Protein AF-A0A961B370-F1 (afdb_monomer)

Nearest PDB structures (foldseek):
  1rk2-assembly2_C  TM=9.601E-01  e=3.628E-21  Escherichia coli
  4xck-assembly1_A  TM=9.523E-01  e=2.421E-19  Vibrio cholerae O395
  3ry7-assembly1_A-2  TM=9.518E-01  e=3.282E-19  Staphylococcus aureus subsp. aureus COL
  5c3z-assembly1_B  TM=9.581E-01  e=4.233E-18  Homo sapiens
  5bye-assembly1_B  TM=9.220E-01  e=9.340E-18  Homo sapiens

Foldseek 3Di:
DPPDAAEEEEEFAKAWEKEFEFQDDDDPPDDGDGPDIDIDIDGDRLVVQLVQVVVVHQYEYAAEAELDPVSVVNLVVSVVSNYHDPNYYYHYPWHGKYWYWYAHPVRDIDIDTDLTRLAVLALVSLVVCLVSLLPHLEYEYEDSHDVRNVVSSVVSCVVNVRHYHYDDPPPDDD

Mean predicted aligned error: 3.57 Å

Sequence (174 aa):
MPDSPPKVAVAGSLNVDYLAFMNRLPVPGETVAADDFEIRFGGKGANQAIAAARQEVDVCLIGAAGDDEIGTSYLNYLANEGVDIGGIARIEEIPTGSAFISIDDSGENTIVVAGGANGYVEGEHIRSEAPRIQEADVLLVQFEIPLSAVTEALRVANRKRIVTVVNPSPFRAT

Structure (mmCIF, N/CA/C/O backbone):
data_AF-A0A961B370-F1
#
_entry.id   AF-A0A961B370-F1
#
loop_
_atom_site.group_PDB
_atom_site.id
_atom_site.type_symbol
_atom_site.label_atom_id
_atom_site.label_alt_id
_atom_site.label_comp_id
_atom_site.label_asym_id
_atom_site.label_entity_id
_atom_site.label_seq_id
_atom_site.pdbx_PDB_ins_code
_atom_site.Cartn_x
_atom_site.Cartn_y
_atom_site.Cartn_z
_atom_site.occupancy
_atom_site.B_iso_or_equiv
_atom_site.auth_seq_id
_atom_site.auth_comp_id
_atom_site.auth_asym_id
_atom_site.auth_atom_id
_atom_site.pdbx_PDB_model_num
ATOM 1 N N . MET A 1 1 ? -32.906 4.170 8.271 1.00 51.44 1 MET A N 1
ATOM 2 C CA . MET A 1 1 ? -31.493 3.927 7.910 1.00 51.44 1 MET A CA 1
ATOM 3 C C . MET A 1 1 ? -30.689 4.037 9.195 1.00 51.44 1 MET A C 1
ATOM 5 O O . MET A 1 1 ? -31.198 4.716 10.080 1.00 51.44 1 MET A O 1
ATOM 9 N N . PRO A 1 2 ? -29.560 3.332 9.374 1.00 55.00 2 PRO A N 1
ATOM 10 C CA . PRO A 1 2 ? -28.740 3.545 10.566 1.00 55.00 2 PRO A CA 1
ATOM 11 C C . PRO A 1 2 ? -28.361 5.031 10.674 1.00 55.00 2 PRO A C 1
ATOM 13 O O . PRO A 1 2 ? -28.177 5.691 9.654 1.00 55.00 2 PRO A O 1
ATOM 16 N N . ASP A 1 3 ? -28.301 5.550 11.902 1.00 71.25 3 ASP A N 1
ATOM 17 C CA . ASP A 1 3 ? -28.071 6.977 12.192 1.00 71.25 3 ASP A CA 1
ATOM 18 C C . ASP A 1 3 ? -26.621 7.430 11.893 1.00 71.25 3 ASP A C 1
ATOM 20 O O . ASP A 1 3 ? -26.307 8.617 11.971 1.00 71.25 3 ASP A O 1
ATOM 24 N N . SER A 1 4 ? -25.742 6.494 11.517 1.00 78.94 4 SER A N 1
ATOM 25 C CA . SER A 1 4 ? -24.353 6.711 11.100 1.00 78.94 4 SER A CA 1
ATOM 26 C C . SER A 1 4 ? -23.982 5.756 9.954 1.00 78.94 4 SER A C 1
ATOM 28 O O . SER A 1 4 ? -24.511 4.637 9.916 1.00 78.94 4 SER A O 1
ATOM 30 N N . PRO A 1 5 ? -23.087 6.156 9.027 1.00 85.50 5 PRO A N 1
ATOM 31 C CA . PRO A 1 5 ? -22.599 5.256 7.984 1.00 85.50 5 PRO A CA 1
ATOM 32 C C . PRO A 1 5 ? -21.899 4.033 8.606 1.00 85.50 5 PRO A C 1
ATOM 34 O O . PRO A 1 5 ? -21.339 4.154 9.702 1.00 85.50 5 PRO A O 1
ATOM 37 N N . PRO A 1 6 ? -21.922 2.861 7.940 1.00 93.31 6 PRO A N 1
ATOM 38 C CA . PRO A 1 6 ? -21.115 1.718 8.355 1.00 93.31 6 PRO A CA 1
ATOM 39 C C . PRO A 1 6 ? -19.630 2.088 8.415 1.00 93.31 6 PRO A C 1
ATOM 41 O O . PRO A 1 6 ? -19.174 2.932 7.639 1.00 93.31 6 PRO A O 1
ATOM 44 N N . LYS A 1 7 ? -18.882 1.425 9.297 1.00 97.19 7 LYS A N 1
ATOM 45 C CA . LYS A 1 7 ? -17.441 1.629 9.468 1.00 97.19 7 LYS A CA 1
ATOM 46 C C . LYS A 1 7 ? -16.635 0.421 9.009 1.00 97.19 7 LYS A C 1
ATOM 48 O O . LYS A 1 7 ? -16.864 -0.701 9.468 1.00 97.19 7 LYS A O 1
ATOM 53 N N . VAL A 1 8 ? -15.646 0.651 8.151 1.00 98.44 8 VAL A N 1
ATOM 54 C CA . VAL A 1 8 ? -14.721 -0.381 7.666 1.00 98.44 8 VAL A CA 1
ATOM 55 C C . VAL A 1 8 ? -13.294 -0.023 8.061 1.00 98.44 8 VAL A C 1
ATOM 57 O O . VAL A 1 8 ? -12.761 1.005 7.655 1.00 98.44 8 VAL A O 1
ATOM 60 N N . ALA A 1 9 ? -12.648 -0.912 8.809 1.00 98.62 9 ALA A N 1
ATOM 61 C CA . ALA A 1 9 ? -11.208 -0.861 9.014 1.00 98.62 9 ALA A CA 1
ATOM 62 C C . ALA A 1 9 ? -10.520 -1.750 7.978 1.00 98.62 9 ALA A C 1
ATOM 64 O O . ALA A 1 9 ? -10.871 -2.922 7.824 1.00 98.62 9 ALA A O 1
ATOM 65 N N . VAL A 1 10 ? -9.511 -1.222 7.295 1.00 98.75 10 VAL A N 1
ATOM 66 C CA . VAL A 1 10 ? -8.648 -1.998 6.402 1.00 98.75 10 VAL A CA 1
ATOM 67 C C . VAL A 1 10 ? -7.253 -2.051 7.006 1.00 98.75 10 VAL A C 1
ATOM 69 O O . VAL A 1 10 ? -6.657 -1.011 7.246 1.00 98.75 10 VAL A O 1
ATOM 72 N N . ALA A 1 11 ? -6.710 -3.246 7.237 1.00 98.62 11 ALA A N 1
ATOM 73 C CA . ALA A 1 11 ? -5.294 -3.427 7.564 1.00 98.62 11 ALA A CA 1
ATOM 74 C C . ALA A 1 11 ? -4.586 -4.029 6.348 1.00 98.62 11 ALA A C 1
ATOM 76 O O . ALA A 1 11 ? -4.836 -5.185 5.989 1.00 98.62 11 ALA A O 1
ATOM 77 N N . GLY A 1 12 ? -3.750 -3.234 5.677 1.00 98.19 12 GLY A N 1
ATOM 78 C CA . GLY A 1 12 ? -3.285 -3.593 4.345 1.00 98.19 12 GLY A CA 1
ATOM 79 C C . GLY A 1 12 ? -2.165 -2.742 3.766 1.00 98.19 12 GLY A C 1
ATOM 80 O O . GLY A 1 12 ? -1.612 -1.856 4.411 1.00 98.19 12 GLY A O 1
ATOM 81 N N . SER A 1 13 ? -1.823 -3.078 2.527 1.00 98.12 13 SER A N 1
ATOM 82 C CA . SER A 1 13 ? -0.700 -2.517 1.779 1.00 98.12 13 SER A CA 1
ATOM 83 C C . SER A 1 13 ? -1.037 -1.245 1.007 1.00 98.12 13 SER A C 1
ATOM 85 O O . SER A 1 13 ? -2.173 -1.033 0.568 1.00 98.12 13 SER A O 1
ATOM 87 N N . LEU A 1 14 ? 0.009 -0.456 0.778 1.00 98.44 14 LEU A N 1
ATOM 88 C CA . LEU A 1 14 ? 0.058 0.686 -0.121 1.00 98.44 14 LEU A CA 1
ATOM 89 C C . LEU A 1 14 ? 1.229 0.486 -1.088 1.00 98.44 14 LEU A C 1
ATOM 91 O O . LEU A 1 14 ? 2.378 0.429 -0.651 1.00 98.44 14 LEU A O 1
ATOM 95 N N . ASN A 1 15 ? 0.957 0.377 -2.388 1.00 98.19 15 ASN A N 1
ATOM 96 C CA . ASN A 1 15 ? 1.995 0.303 -3.417 1.00 98.19 15 ASN A CA 1
ATOM 97 C C . ASN A 1 15 ? 1.850 1.428 -4.437 1.00 98.19 15 ASN A C 1
ATOM 99 O O . ASN A 1 15 ? 0.746 1.791 -4.825 1.00 98.19 15 ASN A O 1
ATOM 103 N N . VAL A 1 16 ? 2.970 1.960 -4.900 1.00 98.44 16 VAL A N 1
ATOM 104 C CA . VAL A 1 16 ? 3.038 2.738 -6.131 1.00 98.44 16 VAL A CA 1
ATOM 105 C C . VAL A 1 16 ? 3.261 1.761 -7.277 1.00 98.44 16 VAL A C 1
ATOM 107 O O . VAL A 1 16 ? 4.255 1.038 -7.303 1.00 98.44 16 VAL A O 1
ATOM 110 N N . ASP A 1 17 ? 2.345 1.739 -8.228 1.00 97.94 17 ASP A N 1
ATOM 111 C CA . ASP A 1 17 ? 2.431 0.884 -9.400 1.00 97.94 17 ASP A CA 1
ATOM 112 C C . ASP A 1 17 ? 3.123 1.664 -10.528 1.00 97.94 17 ASP A C 1
ATOM 114 O O . ASP A 1 17 ? 2.646 2.714 -10.959 1.00 97.94 17 ASP A O 1
ATOM 118 N N . TYR A 1 18 ? 4.253 1.148 -11.000 1.00 98.12 18 TYR A N 1
ATOM 119 C CA . TYR A 1 18 ? 5.017 1.633 -12.146 1.00 98.12 18 TYR A CA 1
ATOM 120 C C . TYR A 1 18 ? 4.717 0.731 -13.341 1.00 98.12 18 TYR A C 1
ATOM 122 O O . TYR A 1 18 ? 5.198 -0.403 -13.397 1.00 98.12 18 TYR A O 1
ATOM 130 N N . LEU A 1 19 ? 3.907 1.217 -14.276 1.00 98.12 19 LEU A N 1
ATOM 131 C CA . LEU A 1 19 ? 3.420 0.452 -15.417 1.00 98.12 19 LEU A CA 1
ATOM 132 C C . LEU A 1 19 ? 4.212 0.824 -16.668 1.00 98.12 19 LEU A C 1
ATOM 134 O O . LEU A 1 19 ? 4.257 1.991 -17.042 1.00 98.12 19 LEU A O 1
ATOM 138 N N . ALA A 1 20 ? 4.805 -0.167 -17.322 1.00 98.06 20 ALA A N 1
ATOM 139 C CA . ALA A 1 20 ? 5.441 -0.035 -18.626 1.00 98.06 20 ALA A CA 1
ATOM 140 C C . ALA A 1 20 ? 4.661 -0.861 -19.653 1.00 98.06 20 ALA A C 1
ATOM 142 O O . ALA A 1 20 ? 4.558 -2.084 -19.519 1.00 98.06 20 ALA A O 1
ATOM 143 N N . PHE A 1 21 ? 4.131 -0.194 -20.673 1.00 98.06 21 PHE A N 1
ATOM 144 C CA . PHE A 1 21 ? 3.404 -0.823 -21.775 1.00 98.06 21 PHE A CA 1
ATOM 145 C C . PHE A 1 21 ? 4.359 -1.059 -22.941 1.00 98.06 21 PHE A C 1
ATOM 147 O O . PHE A 1 21 ? 5.190 -0.199 -23.234 1.00 98.06 21 PHE A O 1
ATOM 154 N N . MET A 1 22 ? 4.291 -2.226 -23.577 1.00 97.19 22 MET A N 1
ATOM 155 C CA . MET A 1 22 ? 5.220 -2.608 -24.643 1.00 97.19 22 MET A CA 1
ATOM 156 C C . MET A 1 22 ? 4.602 -3.611 -25.615 1.00 97.19 22 MET A C 1
ATOM 158 O O . MET A 1 22 ? 3.795 -4.435 -25.215 1.00 97.19 22 MET A O 1
ATOM 162 N N . ASN A 1 23 ? 5.070 -3.649 -26.860 1.00 96.56 23 ASN A N 1
ATOM 163 C CA . ASN A 1 23 ? 4.579 -4.633 -27.839 1.00 96.56 23 ASN A CA 1
ATOM 164 C C . ASN A 1 23 ? 4.683 -6.109 -27.371 1.00 96.56 23 ASN A C 1
ATOM 166 O O . ASN A 1 23 ? 3.853 -6.945 -27.727 1.00 96.56 23 ASN A O 1
ATOM 170 N N . ARG A 1 24 ? 5.727 -6.469 -26.603 1.00 96.62 24 ARG A N 1
ATOM 171 C CA . ARG A 1 24 ? 5.890 -7.806 -25.993 1.00 96.62 24 ARG A CA 1
ATOM 172 C C . ARG A 1 24 ? 6.747 -7.772 -24.735 1.00 96.62 24 ARG A C 1
ATOM 174 O O . ARG A 1 24 ? 7.687 -6.983 -24.657 1.00 96.62 24 ARG A O 1
ATOM 181 N N . LEU A 1 25 ? 6.502 -8.708 -23.820 1.00 97.31 25 LEU A N 1
ATOM 182 C CA . LEU A 1 25 ? 7.331 -8.875 -22.627 1.00 97.31 25 LEU A CA 1
ATOM 183 C C . LEU A 1 25 ? 8.782 -9.274 -22.986 1.00 97.31 25 LEU A C 1
ATOM 185 O O . LEU A 1 25 ? 9.007 -10.034 -23.943 1.00 97.31 25 LEU A O 1
ATOM 189 N N . PRO A 1 26 ? 9.783 -8.778 -22.232 1.00 95.25 26 PRO A N 1
ATOM 190 C CA . PRO A 1 26 ? 11.176 -9.162 -22.419 1.00 95.25 26 PRO A CA 1
ATOM 191 C C . PRO A 1 26 ? 11.415 -10.604 -21.960 1.00 95.25 26 PRO A C 1
ATOM 193 O O . PRO A 1 26 ? 10.816 -11.083 -20.996 1.00 95.25 26 PRO A O 1
ATOM 196 N N . VAL A 1 27 ? 12.360 -11.283 -22.608 1.00 95.31 27 VAL A N 1
ATOM 197 C CA . VAL A 1 27 ? 12.934 -12.537 -22.090 1.00 95.31 27 VAL A CA 1
ATOM 198 C C . VAL A 1 27 ? 14.199 -12.252 -21.263 1.00 95.31 27 VAL A C 1
ATOM 200 O O . VAL A 1 27 ? 14.777 -11.167 -21.384 1.00 95.31 27 VAL A O 1
ATOM 203 N N . PRO A 1 28 ? 14.676 -13.190 -20.417 1.00 96.50 28 PRO A N 1
ATOM 204 C CA . PRO A 1 28 ? 15.894 -12.977 -19.636 1.00 96.50 28 PRO A CA 1
ATOM 205 C C . PRO A 1 28 ? 17.091 -12.540 -20.497 1.00 96.50 2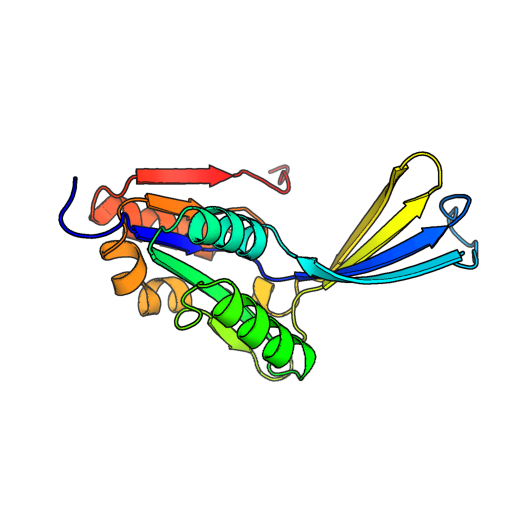8 PRO A C 1
ATOM 207 O O . PRO A 1 28 ? 17.441 -13.202 -21.472 1.00 96.50 28 PRO A O 1
ATOM 210 N N . GLY A 1 29 ? 17.733 -11.436 -20.103 1.00 95.19 29 GLY A N 1
ATOM 211 C CA . GLY A 1 29 ? 18.891 -10.857 -20.797 1.00 95.19 29 GLY A CA 1
ATOM 212 C C . GLY A 1 29 ? 18.551 -9.863 -21.911 1.00 95.19 29 GLY A C 1
ATOM 213 O O . GLY A 1 29 ? 19.461 -9.267 -22.484 1.00 95.19 29 GLY A O 1
ATOM 214 N N . GLU A 1 30 ? 17.271 -9.657 -22.210 1.00 96.25 30 GLU A N 1
ATOM 215 C CA . GLU A 1 30 ? 16.829 -8.702 -23.218 1.00 96.25 30 GLU A CA 1
ATOM 216 C C . GLU A 1 30 ? 16.557 -7.307 -22.633 1.00 96.25 30 GLU A C 1
ATOM 218 O O . GLU A 1 30 ? 16.182 -7.153 -21.472 1.00 96.25 30 GLU A O 1
ATOM 223 N N . THR A 1 31 ? 16.726 -6.274 -23.459 1.00 95.31 31 THR A N 1
ATOM 224 C CA . THR A 1 31 ? 16.233 -4.918 -23.193 1.00 95.31 31 THR A CA 1
ATOM 225 C C . THR A 1 31 ? 15.182 -4.572 -24.238 1.00 95.31 31 THR A C 1
ATOM 227 O O . THR A 1 31 ? 15.470 -4.595 -25.433 1.00 95.31 31 THR A O 1
ATOM 230 N N . VAL A 1 32 ? 13.974 -4.248 -23.785 1.00 95.12 32 VAL A N 1
ATOM 231 C CA . VAL A 1 32 ? 12.845 -3.843 -24.632 1.00 95.12 32 VAL A CA 1
ATOM 232 C C . VAL A 1 32 ? 12.487 -2.398 -24.293 1.00 95.12 32 VAL A C 1
ATOM 234 O O . VAL A 1 32 ? 12.476 -2.022 -23.122 1.00 95.12 32 VAL A O 1
ATOM 237 N N . ALA A 1 33 ? 12.240 -1.578 -25.314 1.00 96.25 33 ALA A N 1
ATOM 238 C CA . ALA A 1 33 ? 11.743 -0.221 -25.122 1.00 96.25 33 ALA A CA 1
ATOM 239 C C . ALA A 1 33 ? 10.244 -0.262 -24.799 1.00 96.25 33 ALA A C 1
ATOM 241 O O . ALA A 1 33 ? 9.498 -0.983 -25.459 1.00 96.25 33 ALA A O 1
ATOM 242 N N . ALA A 1 34 ? 9.824 0.506 -23.796 1.00 97.12 34 ALA A N 1
ATOM 243 C CA . ALA A 1 34 ? 8.409 0.714 -23.522 1.00 97.12 34 ALA A CA 1
ATOM 244 C C . ALA A 1 34 ? 7.818 1.704 -24.537 1.00 97.12 34 ALA A C 1
ATOM 246 O O . ALA A 1 34 ? 8.47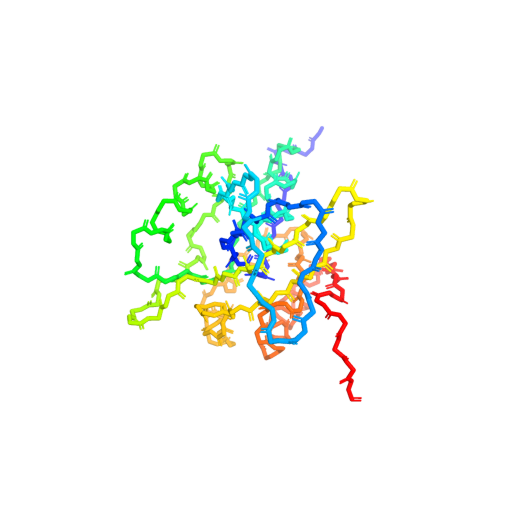2 2.685 -24.898 1.00 97.12 34 ALA A O 1
ATOM 247 N N . ASP A 1 35 ? 6.590 1.438 -24.966 1.00 96.62 35 ASP A N 1
ATOM 248 C CA . ASP A 1 35 ? 5.793 2.317 -25.818 1.00 96.62 35 ASP A CA 1
ATOM 249 C C . ASP A 1 35 ? 5.113 3.422 -24.989 1.00 96.62 35 ASP A C 1
ATOM 251 O O . ASP A 1 35 ? 4.953 4.543 -25.472 1.00 96.62 35 ASP A O 1
ATOM 255 N N . ASP A 1 36 ? 4.763 3.126 -23.730 1.00 97.56 36 ASP A N 1
ATOM 256 C CA . ASP A 1 36 ? 4.191 4.085 -22.776 1.00 97.56 36 ASP A CA 1
ATOM 257 C C . ASP A 1 36 ? 4.562 3.745 -21.320 1.00 97.56 36 ASP A C 1
ATOM 259 O O . ASP A 1 36 ? 4.975 2.621 -21.004 1.00 97.56 36 ASP A O 1
ATOM 263 N N . PHE A 1 37 ? 4.414 4.722 -20.423 1.00 97.50 37 PHE A N 1
ATOM 264 C CA . PHE A 1 37 ? 4.716 4.591 -19.004 1.00 97.50 37 PHE A CA 1
ATOM 265 C C . PHE A 1 37 ? 3.741 5.374 -18.122 1.00 97.50 37 PHE A C 1
ATOM 267 O O . PHE A 1 37 ? 3.544 6.577 -18.292 1.00 97.50 37 PHE A O 1
ATOM 274 N N . GLU A 1 38 ? 3.209 4.707 -17.099 1.00 97.94 38 GLU A N 1
ATOM 275 C CA . GLU A 1 38 ? 2.311 5.311 -16.120 1.00 97.94 38 GLU A CA 1
ATOM 276 C C . GLU A 1 38 ? 2.754 5.034 -14.681 1.00 97.94 38 GLU A C 1
ATOM 278 O O . GLU A 1 38 ? 3.285 3.971 -14.359 1.00 97.94 38 GLU A O 1
ATOM 283 N N . ILE A 1 39 ? 2.461 5.983 -13.790 1.00 97.81 39 ILE A N 1
ATOM 284 C CA . ILE A 1 39 ? 2.594 5.811 -12.342 1.00 97.81 39 ILE A CA 1
ATOM 285 C C . ILE A 1 39 ? 1.200 5.910 -11.737 1.00 97.81 39 ILE A C 1
ATOM 287 O O . ILE A 1 39 ? 0.496 6.900 -11.947 1.00 97.81 39 ILE A O 1
ATOM 291 N N . ARG A 1 40 ? 0.801 4.892 -10.977 1.00 97.56 40 ARG A N 1
ATOM 292 C CA . ARG A 1 40 ? -0.501 4.828 -10.310 1.00 97.56 40 ARG A CA 1
ATOM 293 C C . ARG A 1 40 ? -0.339 4.524 -8.828 1.00 97.56 40 ARG A C 1
ATOM 295 O O . ARG A 1 40 ? 0.638 3.925 -8.394 1.00 97.56 40 ARG A O 1
ATOM 302 N N . PHE A 1 41 ? -1.331 4.923 -8.047 1.00 98.06 41 PHE A N 1
ATOM 303 C CA . PHE A 1 41 ? -1.447 4.537 -6.649 1.00 98.06 41 PHE A CA 1
ATOM 304 C C . PHE A 1 41 ? -2.294 3.265 -6.540 1.00 98.06 41 PHE A C 1
ATOM 306 O O . PHE A 1 41 ? -3.450 3.254 -6.960 1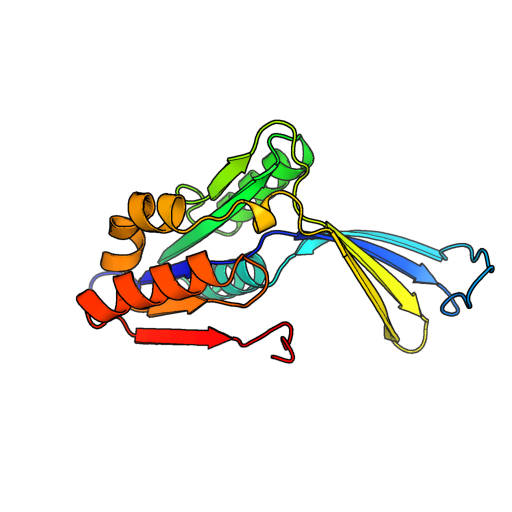.00 98.06 41 PHE A O 1
ATOM 313 N N . GLY A 1 42 ? -1.695 2.197 -6.013 1.00 96.25 42 GLY A N 1
ATOM 314 C CA . GLY A 1 42 ? -2.258 0.851 -5.938 1.00 96.25 42 GLY A CA 1
ATOM 315 C C . GLY A 1 42 ? -1.879 0.088 -4.660 1.00 96.25 42 GLY A C 1
ATOM 316 O O . GLY A 1 42 ? -1.655 0.644 -3.589 1.00 96.25 42 GLY A O 1
ATOM 317 N N . GLY A 1 43 ? -1.816 -1.236 -4.728 1.00 96.06 43 GLY A N 1
ATOM 318 C CA . GLY A 1 43 ? -1.732 -2.079 -3.528 1.00 96.06 43 GLY A CA 1
ATOM 319 C C . GLY A 1 43 ? -3.112 -2.442 -2.981 1.00 96.06 43 GLY A C 1
ATOM 320 O O . GLY A 1 43 ? -4.075 -1.672 -3.024 1.00 96.06 43 GLY A O 1
ATOM 321 N N . LYS A 1 44 ? -3.244 -3.691 -2.531 1.00 96.25 44 LYS A N 1
ATOM 322 C CA . LYS A 1 44 ? -4.558 -4.297 -2.283 1.00 96.25 44 LYS A CA 1
ATOM 323 C C . LYS A 1 44 ? -5.305 -3.619 -1.140 1.00 96.25 44 LYS A C 1
ATOM 325 O O . LYS A 1 44 ? -6.517 -3.448 -1.259 1.00 96.25 44 LYS A O 1
ATOM 330 N N . GLY A 1 45 ? -4.597 -3.221 -0.081 1.00 98.12 45 GLY A N 1
ATOM 331 C CA . GLY A 1 45 ? -5.190 -2.519 1.057 1.00 98.12 45 GLY A CA 1
ATOM 332 C C . GLY A 1 45 ? -5.805 -1.191 0.645 1.00 98.12 45 GLY A C 1
ATOM 333 O O . GLY A 1 45 ? -7.005 -0.989 0.816 1.00 98.12 45 GLY A O 1
ATOM 334 N N . ALA A 1 46 ? -5.002 -0.334 0.020 1.00 98.44 46 ALA A N 1
ATOM 335 C CA . ALA A 1 46 ? -5.451 0.948 -0.507 1.00 98.44 46 ALA A CA 1
ATOM 336 C C . ALA A 1 46 ? -6.618 0.809 -1.497 1.00 98.44 46 ALA A C 1
ATOM 338 O O . ALA A 1 46 ? -7.642 1.470 -1.335 1.00 98.44 46 ALA A O 1
ATOM 339 N N . ASN A 1 47 ? -6.522 -0.106 -2.467 1.00 98.31 47 ASN A N 1
ATOM 340 C CA . ASN A 1 47 ? -7.583 -0.318 -3.457 1.00 98.31 47 ASN A CA 1
ATOM 341 C C . ASN A 1 47 ? -8.914 -0.726 -2.811 1.00 98.31 47 ASN A C 1
ATOM 343 O O . ASN A 1 47 ? -9.976 -0.267 -3.230 1.00 98.31 47 ASN A O 1
ATOM 347 N N . GLN A 1 48 ? -8.873 -1.577 -1.786 1.00 98.44 48 GLN A N 1
ATOM 348 C CA . GLN A 1 48 ? -10.074 -2.004 -1.069 1.00 98.44 48 GLN A CA 1
ATOM 349 C C . GLN A 1 48 ? -10.635 -0.898 -0.169 1.00 98.44 48 GLN A C 1
ATOM 351 O O . GLN A 1 48 ? -11.854 -0.762 -0.086 1.00 98.44 48 GLN A O 1
ATOM 356 N N . ALA A 1 49 ? -9.771 -0.090 0.453 1.00 98.50 49 ALA A N 1
ATOM 357 C CA . ALA A 1 49 ? -10.185 1.068 1.239 1.00 98.50 49 ALA A CA 1
ATOM 358 C C . ALA A 1 49 ? -10.893 2.117 0.366 1.00 98.50 49 ALA A C 1
ATOM 360 O O . ALA A 1 49 ? -12.003 2.528 0.688 1.00 98.50 49 ALA A O 1
ATOM 361 N N . ILE A 1 50 ? -10.308 2.471 -0.783 1.00 98.44 50 ILE A N 1
ATOM 362 C CA . ILE A 1 50 ? -10.907 3.400 -1.754 1.00 98.44 50 ILE A CA 1
ATOM 363 C C . ILE A 1 50 ? -12.232 2.848 -2.288 1.00 98.44 50 ILE A C 1
ATOM 365 O O . ILE A 1 50 ? -13.226 3.569 -2.365 1.00 98.44 50 ILE A O 1
ATOM 369 N N . ALA A 1 51 ? -12.275 1.559 -2.642 1.00 98.06 51 ALA A N 1
ATOM 370 C CA . ALA A 1 51 ? -13.500 0.934 -3.128 1.00 98.06 51 ALA A CA 1
ATOM 371 C C . ALA A 1 51 ? -14.637 1.022 -2.099 1.00 98.06 51 ALA A C 1
ATOM 373 O O . ALA A 1 51 ? -15.770 1.297 -2.486 1.00 98.06 51 ALA A O 1
ATOM 374 N N . ALA A 1 52 ? -14.337 0.828 -0.810 1.00 97.38 52 ALA A N 1
ATOM 375 C CA . ALA A 1 52 ? -15.304 0.994 0.269 1.00 97.38 52 ALA A CA 1
ATOM 376 C C . ALA A 1 52 ? -15.701 2.468 0.471 1.00 97.38 52 ALA A C 1
ATOM 378 O O . ALA A 1 52 ? -16.893 2.760 0.539 1.00 97.38 52 ALA A O 1
ATOM 379 N N . ALA A 1 53 ? -14.743 3.399 0.486 1.00 97.38 53 ALA A N 1
ATOM 380 C CA . ALA A 1 53 ? -15.003 4.827 0.697 1.00 97.38 53 ALA A CA 1
ATOM 381 C C . ALA A 1 53 ? -15.916 5.414 -0.393 1.00 97.38 53 ALA A C 1
ATOM 383 O O . ALA A 1 53 ? -16.855 6.155 -0.106 1.00 97.38 53 ALA A O 1
ATOM 384 N N . ARG A 1 54 ? -15.739 4.983 -1.648 1.00 96.81 54 ARG A N 1
ATOM 385 C CA . ARG A 1 54 ? -16.608 5.354 -2.781 1.00 96.81 54 ARG A CA 1
ATOM 386 C C . ARG A 1 54 ? -18.052 4.847 -2.668 1.00 96.81 54 ARG A C 1
ATOM 388 O O . ARG A 1 54 ? -18.883 5.245 -3.476 1.00 96.81 54 ARG A O 1
ATOM 395 N N . GLN A 1 55 ? -18.355 3.970 -1.709 1.00 95.81 55 GLN A N 1
ATOM 396 C CA . GLN A 1 55 ? -19.721 3.558 -1.361 1.00 95.81 55 GLN A CA 1
ATOM 397 C C . GLN A 1 55 ? -20.303 4.375 -0.192 1.00 95.81 55 GLN A C 1
ATOM 399 O O . GLN A 1 55 ? -21.273 3.937 0.421 1.00 95.81 55 GLN A O 1
ATOM 404 N N . GLU A 1 56 ? -19.711 5.532 0.130 1.00 93.56 56 GLU A N 1
ATOM 405 C CA . GLU A 1 56 ? -20.143 6.430 1.217 1.00 93.56 56 GLU A CA 1
ATOM 406 C C . GLU A 1 56 ? -20.055 5.780 2.614 1.00 93.56 56 GLU A C 1
ATOM 408 O O . GLU A 1 56 ? -20.828 6.076 3.527 1.00 93.56 56 GLU A O 1
ATOM 413 N N . VAL A 1 57 ? -19.093 4.869 2.773 1.00 95.44 57 VAL A N 1
ATOM 414 C CA . VAL A 1 57 ? -18.750 4.192 4.031 1.00 95.44 57 VAL A CA 1
ATOM 415 C C . VAL A 1 57 ? -17.636 4.970 4.731 1.00 95.44 57 VAL A C 1
ATOM 417 O O . VAL A 1 57 ? -16.756 5.517 4.070 1.00 95.44 57 VAL A O 1
ATOM 420 N N . ASP A 1 58 ? -17.643 4.994 6.064 1.00 97.56 58 ASP A N 1
ATOM 421 C CA . ASP A 1 58 ? -16.538 5.549 6.850 1.00 97.56 58 ASP A CA 1
ATOM 422 C C . ASP A 1 58 ? -15.395 4.522 6.903 1.00 97.56 58 ASP A C 1
ATOM 424 O O . ASP A 1 58 ? -15.561 3.408 7.410 1.00 97.56 58 ASP A O 1
ATOM 428 N N . VAL A 1 59 ? -14.251 4.857 6.304 1.00 98.44 59 VAL A N 1
ATOM 429 C CA . VAL A 1 59 ? -13.144 3.919 6.095 1.00 98.44 59 VAL A CA 1
ATOM 430 C C . VAL A 1 59 ? -11.873 4.446 6.728 1.00 98.44 59 VAL A C 1
ATOM 432 O O . VAL A 1 59 ? -11.421 5.532 6.382 1.00 98.44 59 VAL A O 1
ATOM 435 N N . CYS A 1 60 ? -11.229 3.629 7.560 1.00 98.44 60 CYS A N 1
ATOM 436 C CA . CYS A 1 60 ? -9.860 3.875 8.000 1.00 98.44 60 CYS A CA 1
ATOM 437 C C . CYS A 1 60 ? -8.896 2.836 7.426 1.00 98.44 60 CYS A C 1
ATOM 439 O O . CYS A 1 60 ? -9.200 1.640 7.361 1.00 98.44 60 CYS A O 1
ATOM 441 N N . LEU A 1 61 ? -7.715 3.298 7.010 1.00 98.81 61 LEU A N 1
ATOM 442 C CA . LEU A 1 61 ? -6.638 2.444 6.523 1.00 98.81 61 LEU A CA 1
ATOM 443 C C . LE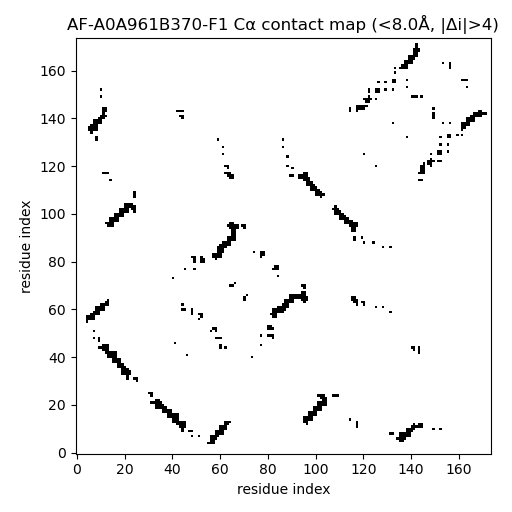U A 1 61 ? -5.497 2.408 7.542 1.00 98.81 61 LEU A C 1
ATOM 445 O O . LEU A 1 61 ? -4.948 3.434 7.939 1.00 98.81 61 LEU A O 1
ATOM 449 N N . ILE A 1 62 ? -5.136 1.195 7.943 1.00 98.81 62 ILE A N 1
ATOM 450 C CA . ILE A 1 62 ? -4.007 0.879 8.809 1.00 98.81 62 ILE A CA 1
ATOM 451 C C . ILE A 1 62 ? -2.942 0.215 7.940 1.00 98.81 62 ILE A C 1
ATOM 453 O O . ILE A 1 62 ? -3.161 -0.852 7.362 1.00 98.81 62 ILE A O 1
ATOM 457 N N . GLY A 1 63 ? -1.785 0.853 7.835 1.00 98.56 63 GLY A N 1
ATOM 458 C CA . GLY A 1 63 ? -0.715 0.427 6.939 1.00 98.56 63 GLY A CA 1
ATOM 459 C C . GLY A 1 63 ? 0.545 1.250 7.154 1.00 98.56 63 GLY A C 1
ATOM 460 O O . GLY A 1 63 ? 0.717 1.858 8.210 1.00 98.56 63 GLY A O 1
ATOM 461 N N . ALA A 1 64 ? 1.419 1.280 6.153 1.00 98.62 64 ALA A N 1
ATOM 462 C CA . ALA A 1 64 ? 2.633 2.082 6.196 1.00 98.62 64 ALA A CA 1
ATOM 463 C C . ALA A 1 64 ? 2.996 2.629 4.811 1.00 98.62 64 ALA A C 1
ATOM 465 O O . ALA A 1 64 ? 2.807 1.959 3.798 1.00 98.62 64 ALA A O 1
ATOM 466 N N . ALA A 1 65 ? 3.555 3.834 4.793 1.00 98.69 65 ALA A N 1
ATOM 467 C CA . ALA A 1 65 ? 4.195 4.456 3.640 1.00 98.69 65 ALA A CA 1
ATOM 468 C C . ALA A 1 65 ? 5.608 4.908 4.033 1.00 98.69 65 ALA A C 1
ATOM 470 O O . ALA A 1 65 ? 5.891 5.130 5.213 1.00 98.69 65 ALA A O 1
ATOM 471 N N . GLY A 1 66 ? 6.499 5.029 3.053 1.00 98.62 66 GLY A N 1
ATOM 472 C CA . GLY A 1 66 ? 7.822 5.591 3.296 1.00 98.62 66 GLY A CA 1
ATOM 473 C C . GLY A 1 66 ? 7.713 7.063 3.666 1.00 98.62 66 GLY A C 1
ATOM 474 O O . GLY A 1 66 ? 6.758 7.737 3.259 1.00 98.62 66 GLY A O 1
ATOM 475 N N . ASP A 1 67 ? 8.684 7.576 4.420 1.00 98.06 67 ASP A N 1
ATOM 476 C CA . ASP A 1 67 ? 8.816 9.017 4.628 1.00 98.06 67 ASP A CA 1
ATOM 477 C C . ASP A 1 67 ? 9.469 9.709 3.420 1.00 98.06 67 ASP A C 1
ATOM 479 O O . ASP A 1 67 ? 10.517 10.342 3.504 1.00 98.06 67 ASP A O 1
ATOM 483 N N . ASP A 1 68 ? 8.849 9.527 2.256 1.00 98.06 68 ASP A N 1
ATOM 484 C CA . ASP A 1 68 ? 9.298 10.035 0.967 1.00 98.06 68 ASP A CA 1
ATOM 485 C C . ASP A 1 68 ? 8.212 10.887 0.284 1.00 98.06 68 ASP A C 1
ATOM 487 O O . ASP A 1 68 ? 7.042 10.924 0.691 1.00 98.06 68 ASP A O 1
ATOM 491 N N . GLU A 1 69 ? 8.611 11.630 -0.754 1.00 98.19 69 GLU A N 1
ATOM 492 C CA . GLU A 1 69 ? 7.719 12.536 -1.494 1.00 98.19 69 GLU A CA 1
ATOM 493 C C . GLU A 1 69 ? 6.544 11.792 -2.140 1.00 98.19 69 GLU A C 1
ATOM 495 O O . GLU A 1 69 ? 5.408 12.286 -2.152 1.00 98.19 69 GLU A O 1
ATOM 500 N N . ILE A 1 70 ? 6.798 10.585 -2.656 1.00 98.12 70 ILE A N 1
ATOM 501 C CA . ILE A 1 70 ? 5.764 9.779 -3.300 1.00 98.12 70 ILE A CA 1
ATOM 502 C C . ILE A 1 70 ? 4.776 9.219 -2.280 1.00 98.12 70 ILE A C 1
ATOM 504 O O . ILE A 1 70 ? 3.574 9.243 -2.531 1.00 98.12 70 ILE A O 1
ATOM 508 N N . GLY A 1 71 ? 5.247 8.827 -1.096 1.00 98.44 71 GLY A N 1
ATOM 509 C CA . GLY A 1 71 ? 4.417 8.452 0.034 1.00 98.44 71 GLY A CA 1
ATOM 510 C C . GLY A 1 71 ? 3.538 9.614 0.469 1.00 98.44 71 GLY A C 1
ATOM 511 O O . GLY A 1 71 ? 2.343 9.430 0.656 1.00 98.44 71 GLY A O 1
ATOM 512 N N . THR A 1 72 ? 4.084 10.831 0.580 1.00 98.56 72 THR A N 1
ATOM 513 C CA . THR A 1 72 ? 3.287 12.029 0.918 1.00 98.56 72 THR A CA 1
ATOM 514 C C . THR A 1 72 ? 2.192 12.275 -0.117 1.00 98.56 72 THR A C 1
ATOM 516 O O . THR A 1 72 ? 1.032 12.501 0.232 1.00 98.56 72 THR A O 1
ATOM 519 N N . SER A 1 73 ? 2.545 12.186 -1.399 1.00 98.50 73 SER A N 1
ATOM 520 C CA . SER A 1 73 ? 1.594 12.325 -2.504 1.00 98.50 73 SER A CA 1
ATOM 521 C C . SER A 1 73 ? 0.509 11.248 -2.454 1.00 98.50 73 SER A C 1
ATOM 523 O O . SER A 1 73 ? -0.665 11.543 -2.680 1.00 98.50 73 SER A O 1
ATOM 525 N N . TYR A 1 74 ? 0.882 10.023 -2.083 1.00 98.62 74 TYR A N 1
ATOM 526 C CA . TYR A 1 74 ? -0.047 8.916 -1.928 1.00 98.62 74 TYR A CA 1
ATOM 527 C C . TYR A 1 74 ? -1.019 9.156 -0.755 1.00 98.62 74 TYR A C 1
ATOM 529 O O . TYR A 1 74 ? -2.235 9.063 -0.921 1.00 98.62 74 TYR A O 1
ATOM 537 N N . LEU A 1 75 ? -0.535 9.558 0.422 1.00 98.69 75 LEU A N 1
ATOM 538 C CA . LEU A 1 75 ? -1.423 9.847 1.556 1.00 98.69 75 LEU A CA 1
ATOM 539 C C . LEU A 1 75 ? -2.431 10.960 1.235 1.00 98.69 75 LEU A C 1
ATOM 541 O O . LEU A 1 75 ? -3.608 10.837 1.571 1.00 98.69 75 LEU A O 1
ATOM 545 N N . ASN A 1 76 ? -2.002 11.998 0.512 1.00 98.62 76 ASN A N 1
ATOM 546 C CA . ASN A 1 76 ? -2.903 13.048 0.034 1.00 98.62 76 ASN A CA 1
ATOM 547 C C . ASN A 1 76 ? -3.964 12.504 -0.936 1.00 98.62 76 ASN A C 1
ATOM 549 O O . ASN A 1 76 ? -5.132 12.878 -0.843 1.00 98.62 76 ASN A O 1
ATOM 553 N N . TYR A 1 77 ? -3.580 11.612 -1.853 1.00 98.56 77 TYR A N 1
ATOM 554 C CA . TYR A 1 77 ? -4.524 10.947 -2.750 1.00 98.56 77 TYR A CA 1
ATOM 555 C C . TYR A 1 77 ? -5.566 10.121 -1.978 1.00 98.56 77 TYR A C 1
ATOM 557 O O . TYR A 1 77 ? -6.757 10.265 -2.234 1.00 98.56 77 TYR A O 1
ATOM 565 N N . LEU A 1 78 ? -5.146 9.329 -0.987 1.00 98.62 78 LEU A N 1
ATOM 566 C CA . LEU A 1 78 ? -6.059 8.537 -0.152 1.00 98.62 78 LEU A CA 1
ATOM 567 C C . LEU A 1 78 ? -7.041 9.410 0.636 1.00 98.62 78 LEU A C 1
ATOM 569 O O . LEU A 1 78 ? -8.234 9.111 0.668 1.00 98.62 78 LEU A O 1
ATOM 573 N N . ALA A 1 79 ? -6.558 10.506 1.222 1.00 98.50 79 ALA A N 1
ATOM 574 C CA . ALA A 1 79 ? -7.415 11.456 1.925 1.00 98.50 79 ALA A CA 1
ATOM 575 C C . ALA A 1 79 ? -8.456 12.091 0.984 1.00 98.50 79 ALA A C 1
ATOM 577 O O . ALA A 1 79 ? -9.620 12.228 1.354 1.00 98.50 79 ALA A O 1
ATOM 578 N N . ASN A 1 80 ? -8.067 12.422 -0.254 1.00 98.19 80 ASN A N 1
ATOM 579 C CA . ASN A 1 80 ? -8.986 12.949 -1.271 1.00 98.19 80 ASN A CA 1
ATOM 580 C C . ASN A 1 80 ? -10.027 11.916 -1.737 1.00 98.19 80 ASN A C 1
ATOM 582 O O . ASN A 1 80 ? -11.123 12.299 -2.137 1.00 98.19 80 ASN A O 1
ATOM 586 N N . GLU A 1 81 ? -9.711 10.621 -1.662 1.00 98.12 81 GLU A N 1
ATOM 587 C CA . GLU A 1 81 ? -10.649 9.514 -1.907 1.00 98.12 81 GLU A CA 1
ATOM 588 C C . GLU A 1 81 ? -11.559 9.215 -0.696 1.00 98.12 81 GLU A C 1
ATOM 590 O O . GLU A 1 81 ? -12.359 8.282 -0.741 1.00 98.12 81 GLU A O 1
ATOM 595 N N . GLY A 1 82 ? -11.463 10.000 0.385 1.00 97.69 82 GLY A N 1
ATOM 596 C CA . GLY A 1 82 ? -12.312 9.866 1.571 1.00 97.69 82 GLY A CA 1
ATOM 597 C C . GLY A 1 82 ? -11.867 8.779 2.551 1.00 97.69 82 GLY A C 1
ATOM 598 O O . GLY A 1 82 ? -12.664 8.351 3.381 1.00 97.69 82 GLY A O 1
ATOM 599 N N . VAL A 1 83 ? -10.615 8.323 2.470 1.00 98.56 83 VAL A N 1
ATOM 600 C CA . VAL A 1 83 ? -10.047 7.342 3.404 1.00 98.56 83 VAL A CA 1
ATOM 601 C C . VAL A 1 83 ? -9.382 8.065 4.578 1.00 98.56 83 VAL A C 1
ATOM 603 O O . VAL A 1 83 ? -8.525 8.926 4.379 1.00 98.56 83 VAL A O 1
ATOM 606 N N . ASP A 1 84 ? -9.715 7.682 5.812 1.00 98.44 84 ASP A N 1
ATOM 607 C CA . ASP A 1 84 ? -8.977 8.104 7.003 1.00 98.44 84 ASP A CA 1
ATOM 608 C C . ASP A 1 84 ? -7.591 7.439 7.025 1.00 98.44 84 ASP A C 1
ATOM 610 O O . ASP A 1 84 ? -7.439 6.230 7.233 1.00 98.44 84 ASP A O 1
ATOM 614 N N . ILE A 1 85 ? -6.575 8.272 6.804 1.00 98.44 85 ILE A N 1
ATOM 615 C CA . ILE A 1 85 ? -5.156 7.908 6.735 1.00 98.44 85 ILE A CA 1
ATOM 616 C C . ILE A 1 85 ? -4.445 7.944 8.093 1.00 98.44 85 ILE A C 1
ATOM 618 O O . ILE A 1 85 ? -3.245 7.688 8.164 1.00 98.44 85 ILE A O 1
ATOM 622 N N . GLY A 1 86 ? -5.142 8.264 9.184 1.00 98.25 86 GLY A N 1
ATOM 623 C CA . GLY A 1 86 ? -4.522 8.441 10.495 1.00 98.25 86 GLY A CA 1
ATOM 624 C C . GLY A 1 86 ? -3.985 7.153 11.131 1.00 98.25 86 GLY A C 1
ATOM 625 O O . GLY A 1 86 ? -3.366 7.237 12.186 1.00 98.25 86 GLY A O 1
ATOM 626 N N . GLY A 1 87 ? -4.233 5.985 10.526 1.00 97.94 87 GLY A N 1
ATOM 627 C CA . GLY A 1 87 ? -3.633 4.698 10.898 1.00 97.94 87 GLY A CA 1
ATOM 628 C C . GLY A 1 87 ? -2.404 4.316 10.059 1.00 97.94 87 GLY A C 1
ATOM 629 O O . GLY A 1 87 ? -1.904 3.193 10.184 1.00 97.94 87 GLY A O 1
ATOM 630 N N . ILE A 1 88 ? -1.923 5.199 9.177 1.00 98.56 88 ILE A N 1
ATOM 631 C CA . ILE A 1 88 ? -0.785 4.921 8.296 1.00 98.56 88 ILE A CA 1
ATOM 632 C C . ILE A 1 88 ? 0.513 5.417 8.935 1.00 98.56 88 ILE A C 1
ATOM 634 O O . ILE A 1 88 ? 0.703 6.613 9.148 1.00 98.56 88 ILE A O 1
ATOM 638 N N . ALA A 1 89 ? 1.431 4.489 9.207 1.00 98.19 89 ALA A N 1
ATOM 639 C CA . ALA A 1 89 ? 2.765 4.812 9.692 1.00 98.19 89 ALA A CA 1
ATOM 640 C C . ALA A 1 89 ? 3.632 5.428 8.582 1.00 98.19 89 ALA A C 1
ATOM 642 O O . ALA A 1 89 ? 3.578 5.003 7.425 1.00 98.19 89 ALA A O 1
ATOM 643 N N . ARG A 1 90 ? 4.469 6.400 8.956 1.00 98.19 90 ARG A N 1
ATOM 644 C CA . ARG A 1 90 ? 5.544 6.945 8.118 1.00 98.19 90 ARG A CA 1
ATOM 645 C C . ARG A 1 90 ? 6.850 6.288 8.537 1.00 98.19 90 ARG A C 1
ATOM 647 O O . ARG A 1 90 ? 7.228 6.390 9.701 1.00 98.19 90 ARG A O 1
ATOM 654 N N . ILE A 1 91 ? 7.496 5.581 7.616 1.00 98.25 91 ILE A N 1
ATOM 655 C CA . ILE A 1 91 ? 8.722 4.833 7.905 1.00 98.25 91 ILE A CA 1
ATOM 656 C C . ILE A 1 91 ? 9.916 5.599 7.340 1.00 98.25 91 ILE A C 1
ATOM 658 O O . ILE A 1 91 ? 10.063 5.718 6.125 1.00 98.25 91 ILE A O 1
ATOM 662 N N . GLU A 1 92 ? 10.760 6.123 8.226 1.00 97.75 92 GLU A N 1
ATOM 663 C CA . GLU A 1 92 ? 11.995 6.819 7.853 1.00 97.75 92 GLU A CA 1
ATOM 664 C C . GLU A 1 92 ? 12.972 5.872 7.141 1.00 97.75 92 GLU A C 1
ATOM 666 O O . GLU A 1 92 ? 13.026 4.681 7.441 1.00 97.75 92 GLU A O 1
ATOM 671 N N . GLU A 1 93 ? 13.743 6.406 6.189 1.00 96.50 93 GLU A N 1
ATOM 672 C CA . GLU A 1 93 ? 14.786 5.693 5.421 1.00 96.50 93 GLU A CA 1
ATOM 673 C C . GLU A 1 93 ? 14.317 4.468 4.606 1.00 96.50 93 GLU A C 1
ATOM 675 O O . GLU A 1 93 ? 15.127 3.812 3.948 1.00 96.50 93 GLU A O 1
ATOM 680 N N . ILE A 1 94 ? 13.015 4.176 4.584 1.00 98.06 94 ILE A N 1
ATOM 681 C CA . ILE A 1 94 ? 12.420 3.076 3.826 1.00 98.06 94 ILE A CA 1
ATOM 682 C C . ILE A 1 94 ? 11.497 3.650 2.748 1.00 98.06 94 ILE A C 1
ATOM 684 O O . ILE A 1 94 ? 10.626 4.456 3.070 1.00 98.06 94 ILE A O 1
ATOM 688 N N . PRO A 1 95 ? 11.626 3.227 1.477 1.00 98.19 95 PRO A N 1
ATOM 689 C CA . PRO A 1 95 ? 10.752 3.716 0.423 1.00 98.19 95 PRO A CA 1
ATOM 690 C C . PRO A 1 95 ? 9.318 3.202 0.588 1.00 98.19 95 PRO A C 1
ATOM 692 O O . PRO A 1 95 ? 9.078 2.092 1.083 1.00 98.19 95 PRO A O 1
ATOM 695 N N . THR A 1 96 ? 8.355 3.976 0.095 1.00 98.75 96 THR A N 1
ATOM 696 C CA . THR A 1 96 ? 6.977 3.517 -0.096 1.00 98.75 96 THR A CA 1
ATOM 697 C C . THR A 1 96 ? 6.961 2.248 -0.958 1.00 98.75 96 THR A C 1
ATOM 699 O O . THR A 1 96 ? 7.745 2.102 -1.900 1.00 98.75 96 THR A O 1
ATOM 702 N N . GLY A 1 97 ? 6.085 1.295 -0.615 1.00 98.31 97 GLY A N 1
ATOM 703 C CA . GLY A 1 97 ? 5.944 0.049 -1.369 1.00 98.31 97 GLY A CA 1
ATOM 704 C C . GLY A 1 97 ? 5.711 0.316 -2.853 1.00 98.31 97 GLY A C 1
ATOM 705 O O . GLY A 1 97 ? 5.111 1.325 -3.221 1.00 98.31 97 GLY A O 1
ATOM 706 N N . SER A 1 98 ? 6.225 -0.552 -3.716 1.00 98.06 98 SER A N 1
ATOM 707 C CA . SER A 1 98 ? 6.191 -0.348 -5.163 1.00 98.06 98 SER A CA 1
ATOM 708 C C . SER A 1 98 ? 5.960 -1.656 -5.910 1.00 98.06 98 SER A C 1
ATOM 710 O O . SER A 1 98 ? 6.464 -2.706 -5.508 1.00 98.06 98 SER A O 1
ATOM 712 N N . ALA A 1 99 ? 5.242 -1.595 -7.025 1.00 96.88 99 ALA A N 1
ATOM 713 C CA . ALA A 1 99 ? 5.126 -2.684 -7.981 1.00 96.88 99 ALA A CA 1
ATOM 714 C C . ALA A 1 99 ? 5.626 -2.220 -9.350 1.00 96.88 99 ALA A C 1
ATOM 716 O O . ALA A 1 99 ? 5.218 -1.178 -9.845 1.00 96.88 99 ALA A O 1
ATOM 717 N N . PHE A 1 100 ? 6.499 -3.003 -9.973 1.00 97.19 100 PHE A N 1
ATOM 718 C CA . PHE A 1 100 ? 6.980 -2.780 -11.331 1.00 97.19 100 PHE A CA 1
ATOM 719 C C . PHE A 1 100 ? 6.255 -3.752 -12.245 1.00 97.19 100 PHE A C 1
ATOM 721 O O . PHE A 1 100 ? 6.407 -4.970 -12.110 1.00 97.19 100 PHE A O 1
ATOM 728 N N . ILE A 1 101 ? 5.425 -3.206 -13.124 1.00 97.00 101 ILE A N 1
ATOM 729 C CA . ILE A 1 101 ? 4.460 -3.949 -13.920 1.00 97.00 101 ILE A CA 1
ATOM 730 C C . ILE A 1 101 ? 4.796 -3.714 -15.386 1.00 97.00 101 ILE A C 1
ATOM 732 O O . ILE A 1 101 ? 4.725 -2.591 -15.875 1.00 97.00 101 ILE A O 1
ATOM 736 N N . SER A 1 102 ? 5.161 -4.772 -16.094 1.00 97.88 102 SER A N 1
ATOM 737 C CA . SER A 1 102 ? 5.286 -4.744 -17.554 1.00 97.88 102 SER A CA 1
ATOM 738 C C . SER A 1 102 ? 4.062 -5.407 -18.157 1.00 97.88 102 SER A C 1
ATOM 740 O O . SER A 1 102 ? 3.670 -6.466 -17.670 1.00 97.88 102 SER A O 1
ATOM 742 N N . ILE A 1 103 ? 3.462 -4.784 -19.170 1.00 97.88 103 ILE A N 1
ATOM 743 C CA . ILE A 1 103 ? 2.229 -5.247 -19.819 1.00 97.88 103 ILE A CA 1
ATOM 744 C C . ILE A 1 103 ? 2.466 -5.294 -21.323 1.00 97.88 103 ILE A C 1
ATOM 746 O O . ILE A 1 103 ? 2.930 -4.300 -21.886 1.00 97.88 103 ILE A O 1
ATOM 750 N N . ASP A 1 104 ? 2.152 -6.427 -21.955 1.00 97.00 104 ASP A N 1
ATOM 751 C CA . ASP A 1 104 ? 2.185 -6.526 -23.413 1.00 97.00 104 ASP A CA 1
ATOM 752 C C . ASP A 1 104 ? 0.847 -6.233 -24.106 1.00 97.00 104 ASP A C 1
ATOM 754 O O . ASP A 1 104 ? -0.197 -6.130 -23.461 1.00 97.00 104 ASP A O 1
ATOM 758 N N . ASP A 1 105 ? 0.868 -6.129 -25.437 1.00 95.81 105 ASP A N 1
ATOM 759 C CA . ASP A 1 105 ? -0.317 -5.871 -26.270 1.00 95.81 105 ASP A CA 1
ATOM 760 C C . ASP A 1 105 ? -1.423 -6.930 -26.131 1.00 95.81 105 ASP A C 1
ATOM 762 O O . ASP A 1 105 ? -2.582 -6.672 -26.467 1.00 95.81 105 ASP A O 1
ATOM 766 N N . SER A 1 106 ? -1.090 -8.134 -25.652 1.00 96.44 106 SER A N 1
ATOM 767 C CA . SER A 1 106 ? -2.078 -9.181 -25.372 1.00 96.44 106 SER A CA 1
ATOM 768 C C . SER A 1 106 ? -2.741 -9.022 -23.998 1.00 96.44 106 SER A C 1
ATOM 770 O O . SER A 1 106 ? -3.757 -9.665 -23.728 1.00 96.44 106 SER A O 1
ATOM 772 N N . GLY A 1 107 ? -2.209 -8.134 -23.155 1.00 94.12 107 GLY A N 1
ATOM 773 C CA . GLY A 1 107 ? -2.630 -7.908 -21.776 1.00 94.12 107 GLY A CA 1
ATOM 774 C C . GLY A 1 107 ? -1.934 -8.816 -20.758 1.00 94.12 107 GLY A C 1
ATOM 775 O O . GLY A 1 107 ? -2.248 -8.734 -19.566 1.00 94.12 107 GLY A O 1
ATOM 776 N N . GLU A 1 108 ? -0.995 -9.662 -21.192 1.00 96.56 108 GLU A N 1
ATOM 777 C CA . GLU A 1 108 ? -0.148 -10.444 -20.290 1.00 96.56 108 GLU A CA 1
ATOM 778 C C . GLU A 1 108 ? 0.800 -9.518 -19.528 1.00 96.56 108 GLU A C 1
ATOM 780 O O . GLU A 1 108 ? 1.208 -8.463 -20.022 1.00 96.56 108 GLU A O 1
ATOM 785 N N . ASN A 1 109 ? 1.144 -9.897 -18.295 1.00 94.06 109 ASN A N 1
ATOM 786 C CA . ASN A 1 109 ? 1.975 -9.056 -17.446 1.00 94.06 109 ASN A CA 1
ATOM 787 C C . ASN A 1 109 ? 3.009 -9.819 -16.621 1.00 94.06 109 ASN A C 1
ATOM 789 O O . ASN A 1 109 ? 2.837 -10.977 -16.244 1.00 94.06 109 ASN A O 1
ATOM 793 N N . THR A 1 110 ? 4.085 -9.110 -16.292 1.00 94.81 110 THR A N 1
ATOM 794 C CA . THR A 1 110 ? 5.028 -9.500 -15.242 1.00 94.81 110 THR A CA 1
ATOM 795 C C . THR A 1 110 ? 5.015 -8.451 -14.151 1.00 94.81 110 THR A C 1
ATOM 797 O O . THR A 1 110 ? 5.139 -7.262 -14.442 1.00 94.81 110 THR A O 1
ATOM 800 N N . ILE A 1 111 ? 4.906 -8.892 -12.898 1.00 93.19 111 ILE A N 1
ATOM 801 C CA . ILE A 1 111 ? 4.828 -8.006 -11.737 1.00 93.19 111 ILE A CA 1
ATOM 802 C C . ILE A 1 111 ? 5.961 -8.347 -10.773 1.00 93.19 111 ILE A C 1
ATOM 804 O O . ILE A 1 111 ? 6.061 -9.474 -10.287 1.00 93.19 111 ILE A O 1
ATOM 808 N N . VAL A 1 112 ? 6.790 -7.353 -10.466 1.00 94.12 112 VAL A N 1
ATOM 809 C CA . VAL A 1 112 ? 7.795 -7.420 -9.403 1.00 94.12 112 VAL A CA 1
ATOM 810 C C . VAL A 1 112 ? 7.376 -6.477 -8.289 1.00 94.12 112 VAL A C 1
ATOM 812 O O . VAL A 1 112 ? 7.216 -5.284 -8.519 1.00 94.12 112 VAL A O 1
ATOM 815 N N . VAL A 1 113 ? 7.212 -6.996 -7.074 1.00 93.31 113 VAL A N 1
ATOM 816 C CA . VAL A 1 113 ? 6.806 -6.192 -5.915 1.00 93.31 113 VAL A CA 1
ATOM 817 C C . VAL A 1 113 ? 8.000 -5.958 -4.997 1.00 93.31 113 VAL A C 1
ATOM 819 O O . VAL A 1 113 ? 8.629 -6.904 -4.526 1.00 93.31 113 VAL A O 1
ATOM 822 N N . ALA A 1 114 ? 8.267 -4.691 -4.699 1.00 95.50 114 ALA A N 1
ATOM 823 C CA . ALA A 1 114 ? 9.155 -4.249 -3.637 1.00 95.50 114 ALA A CA 1
ATOM 824 C C . ALA A 1 114 ? 8.296 -3.787 -2.452 1.00 95.50 114 ALA A C 1
ATOM 826 O O . ALA A 1 114 ? 7.692 -2.719 -2.489 1.00 95.50 114 ALA A O 1
ATOM 827 N N . GLY A 1 115 ? 8.223 -4.604 -1.39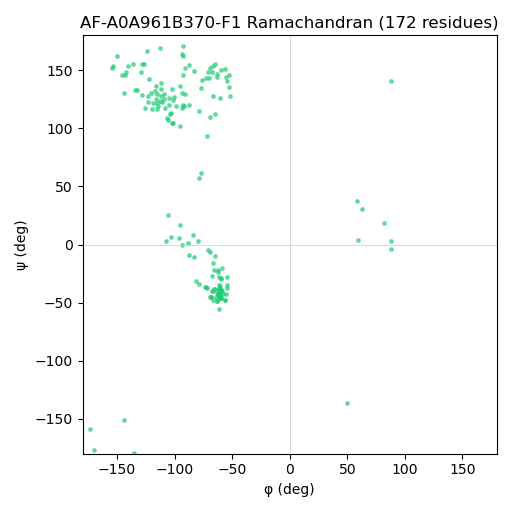6 1.00 94.56 115 GLY A N 1
ATOM 828 C CA . GLY A 1 115 ? 7.305 -4.365 -0.274 1.00 94.56 115 GLY A CA 1
ATOM 829 C C . GLY A 1 115 ? 7.517 -3.032 0.455 1.00 94.56 115 GLY A C 1
ATOM 830 O O . GLY A 1 115 ? 6.548 -2.474 0.962 1.00 94.56 115 GLY A O 1
ATOM 831 N N . GLY A 1 116 ? 8.748 -2.507 0.475 1.00 97.81 116 GLY A N 1
ATOM 832 C CA . GLY A 1 116 ? 9.073 -1.213 1.085 1.00 97.81 116 GLY A CA 1
ATOM 833 C C . GLY A 1 116 ? 8.515 -1.079 2.503 1.00 97.81 116 GLY A C 1
ATOM 834 O O . GLY A 1 116 ? 8.543 -2.032 3.289 1.00 97.81 116 GLY A O 1
ATOM 835 N N . ALA A 1 117 ? 7.939 0.084 2.796 1.00 98.50 117 ALA A N 1
ATOM 836 C CA . ALA A 1 117 ? 7.312 0.398 4.077 1.00 98.50 117 ALA A CA 1
ATOM 837 C C . ALA A 1 117 ? 6.232 -0.612 4.511 1.00 98.50 117 ALA A C 1
ATOM 839 O O . ALA A 1 117 ? 6.075 -0.844 5.708 1.00 98.50 117 ALA A O 1
ATOM 840 N N . ASN A 1 118 ? 5.547 -1.302 3.586 1.00 98.25 118 ASN A N 1
ATOM 841 C CA . ASN A 1 118 ? 4.557 -2.328 3.951 1.00 98.25 118 ASN A CA 1
ATOM 842 C C . ASN A 1 118 ? 5.170 -3.466 4.776 1.00 98.25 118 ASN A C 1
ATOM 844 O O . ASN A 1 118 ? 4.483 -4.067 5.600 1.00 98.25 118 ASN A O 1
ATOM 848 N N . GLY A 1 119 ? 6.462 -3.757 4.578 1.00 97.12 119 GLY A N 1
ATOM 849 C CA . GLY A 1 119 ? 7.200 -4.762 5.345 1.00 97.12 119 GLY A CA 1
ATOM 850 C C . GLY A 1 119 ? 7.387 -4.410 6.825 1.00 97.12 119 GLY A C 1
ATOM 851 O O . GLY A 1 119 ? 7.682 -5.303 7.614 1.00 97.12 119 GLY A O 1
ATOM 852 N N . TYR A 1 120 ? 7.167 -3.145 7.193 1.00 97.19 120 TYR A N 1
ATOM 853 C CA . TYR A 1 120 ? 7.328 -2.598 8.543 1.00 97.19 120 TYR A CA 1
ATOM 854 C C . TYR A 1 120 ? 5.990 -2.407 9.269 1.00 97.19 120 TYR A C 1
ATOM 856 O O . TYR A 1 120 ? 5.946 -1.875 10.377 1.00 97.19 120 TYR A O 1
ATOM 864 N N . VAL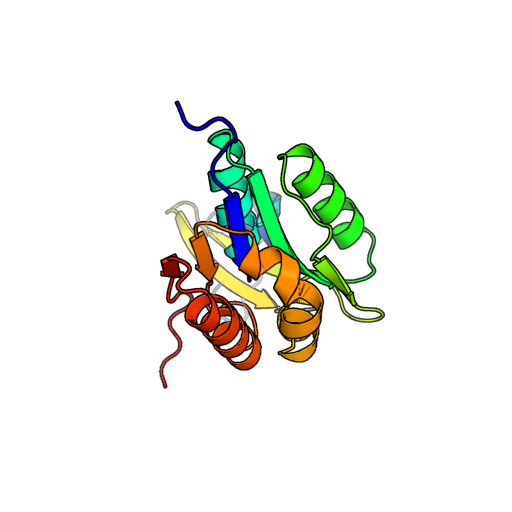 A 1 121 ? 4.880 -2.872 8.684 1.00 96.69 121 VAL A N 1
ATOM 865 C CA . VAL A 1 121 ? 3.611 -2.978 9.410 1.00 96.69 121 VAL A CA 1
ATOM 866 C C . VAL A 1 121 ? 3.733 -4.135 10.399 1.00 96.69 121 VAL A C 1
ATOM 868 O O . VAL A 1 121 ? 3.516 -5.301 10.063 1.00 96.69 121 VAL A O 1
ATOM 871 N N . GLU A 1 122 ? 4.123 -3.813 11.626 1.00 93.12 122 GLU A N 1
ATOM 872 C CA . GLU A 1 122 ? 4.307 -4.783 12.699 1.00 93.12 122 GLU A CA 1
ATOM 873 C C . GLU A 1 122 ? 3.058 -4.932 13.576 1.00 93.12 122 GLU A C 1
ATOM 875 O O . GLU A 1 122 ? 2.162 -4.090 13.609 1.00 93.12 122 GLU A O 1
ATOM 880 N N . GLY A 1 123 ? 3.009 -6.014 14.359 1.00 93.25 123 GLY A N 1
ATOM 881 C CA . GLY A 1 123 ? 1.913 -6.237 15.303 1.00 93.25 123 GLY A CA 1
ATOM 882 C C . GLY A 1 123 ? 1.805 -5.156 16.387 1.00 93.25 123 GLY A C 1
ATOM 883 O O . GLY A 1 123 ? 0.737 -5.001 16.968 1.00 93.25 123 GLY A O 1
ATOM 884 N N . GLU A 1 124 ? 2.879 -4.417 16.684 1.00 95.12 124 GLU A N 1
ATOM 885 C CA . GLU A 1 124 ? 2.826 -3.281 17.613 1.00 95.12 124 GLU A CA 1
ATOM 886 C C . GLU A 1 124 ? 2.026 -2.109 17.050 1.00 95.12 124 GLU A C 1
ATOM 888 O O . GLU A 1 124 ? 1.127 -1.629 17.738 1.00 95.12 124 GLU A O 1
ATOM 893 N N . HIS A 1 125 ? 2.258 -1.749 15.786 1.00 96.69 125 HIS A N 1
ATOM 894 C CA . HIS A 1 125 ? 1.465 -0.739 15.079 1.00 96.69 125 HIS A CA 1
ATOM 8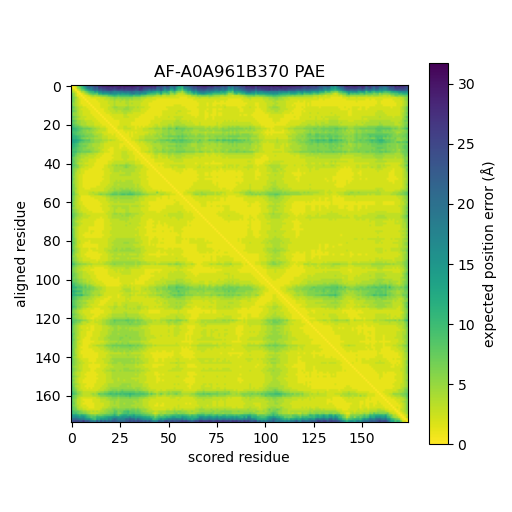95 C C . HIS A 1 125 ? -0.019 -1.124 15.035 1.00 96.69 125 HIS A C 1
ATOM 897 O O . HIS A 1 125 ? -0.906 -0.342 15.355 1.00 96.69 125 HIS A O 1
ATOM 903 N N . ILE A 1 126 ? -0.320 -2.395 14.761 1.00 98.00 126 ILE A N 1
ATOM 904 C CA . ILE A 1 126 ? -1.708 -2.880 14.815 1.00 98.00 126 ILE A CA 1
ATOM 905 C C . ILE A 1 126 ? -2.321 -2.743 16.218 1.00 98.00 126 ILE A C 1
ATOM 907 O O . ILE A 1 126 ? -3.518 -2.485 16.351 1.00 98.00 126 ILE A O 1
ATOM 911 N N . ARG A 1 127 ? -1.530 -2.924 17.284 1.00 97.25 127 ARG A N 1
ATOM 912 C CA . ARG A 1 127 ? -2.012 -2.748 18.661 1.00 97.25 127 ARG A CA 1
ATOM 913 C C . ARG A 1 127 ? -2.224 -1.281 19.019 1.00 97.25 127 ARG A C 1
ATOM 915 O O . ARG A 1 127 ? -3.183 -1.014 19.742 1.00 97.25 127 ARG A O 1
ATOM 922 N N . SER A 1 128 ? -1.384 -0.357 18.546 1.00 97.25 128 SER A N 1
ATOM 923 C CA . SER A 1 128 ? -1.611 1.080 18.758 1.00 97.25 128 SER A CA 1
ATOM 924 C C . SER A 1 128 ? -2.875 1.548 18.039 1.00 97.25 128 SER A C 1
ATOM 926 O O . SER A 1 128 ? -3.673 2.270 18.631 1.00 97.25 128 SER A O 1
ATOM 928 N N . GLU A 1 129 ? -3.137 1.020 16.841 1.00 98.00 129 GLU A N 1
ATOM 929 C CA . GLU A 1 129 ? -4.347 1.307 16.058 1.00 98.00 129 GLU A CA 1
ATOM 930 C C . GLU A 1 129 ? -5.559 0.438 16.440 1.00 98.00 129 GLU A C 1
ATOM 932 O O . GLU A 1 129 ? -6.613 0.495 15.799 1.00 98.00 129 GLU A O 1
ATOM 937 N N . ALA A 1 130 ? -5.466 -0.354 17.514 1.00 97.69 130 ALA A N 1
ATOM 938 C CA . ALA A 1 130 ? -6.560 -1.210 17.960 1.00 97.69 130 ALA A CA 1
ATOM 939 C C . ALA A 1 130 ? -7.888 -0.463 18.194 1.00 97.69 130 ALA A C 1
ATOM 941 O O . ALA A 1 130 ? -8.919 -1.047 17.855 1.00 97.69 130 ALA A O 1
ATOM 942 N N . PRO A 1 131 ? -7.930 0.780 18.724 1.00 97.62 131 PRO A N 1
ATOM 943 C CA . PRO A 1 131 ? -9.179 1.533 18.844 1.00 97.62 131 PRO A CA 1
ATOM 944 C C . PRO A 1 131 ? -9.924 1.685 17.509 1.00 97.62 131 PRO A C 1
ATOM 946 O O . PRO A 1 131 ? -11.123 1.428 17.464 1.00 97.62 131 PRO A O 1
ATOM 949 N N . ARG A 1 132 ? -9.213 1.972 16.407 1.00 97.00 132 ARG A N 1
ATOM 950 C CA . ARG A 1 132 ? -9.808 2.114 15.065 1.00 97.00 132 ARG A CA 1
ATOM 951 C C . ARG A 1 132 ? -10.455 0.824 14.582 1.00 97.00 132 ARG A C 1
ATOM 953 O O . ARG A 1 132 ? -11.560 0.842 14.054 1.00 97.00 132 ARG A O 1
ATOM 960 N N . ILE A 1 133 ? -9.780 -0.305 14.809 1.00 98.06 133 ILE A N 1
ATOM 961 C CA . ILE A 1 133 ? -10.335 -1.625 14.492 1.00 98.06 133 ILE A CA 1
ATOM 962 C C . ILE A 1 133 ? -11.576 -1.877 15.352 1.00 98.06 133 ILE A C 1
ATOM 964 O O . ILE A 1 133 ? -12.585 -2.324 14.829 1.00 98.06 133 ILE A O 1
ATOM 968 N N . GLN A 1 134 ? -11.517 -1.589 16.657 1.00 96.94 134 GLN A N 1
ATOM 969 C CA . GLN A 1 134 ? -12.594 -1.877 17.612 1.00 96.94 134 GLN A CA 1
ATOM 970 C C . GLN A 1 134 ? -13.883 -1.078 17.379 1.00 96.94 134 GLN A C 1
ATOM 972 O O . GLN A 1 134 ? -14.936 -1.509 17.848 1.00 96.94 134 GLN A O 1
ATOM 977 N N . GLU A 1 135 ? -13.795 0.062 16.698 1.00 95.00 135 GLU A N 1
ATOM 978 C CA . GLU A 1 135 ? -14.940 0.889 16.306 1.00 95.00 135 GLU A CA 1
ATOM 979 C C . GLU A 1 135 ? -15.561 0.483 14.962 1.00 95.00 135 GLU A C 1
ATOM 981 O O . GLU A 1 135 ? -16.622 0.999 14.616 1.00 95.00 135 GLU A O 1
ATOM 986 N N . ALA A 1 136 ? -14.923 -0.413 14.203 1.00 97.44 136 ALA A N 1
ATOM 987 C CA . ALA A 1 136 ? -15.402 -0.831 12.892 1.00 97.44 136 ALA A CA 1
ATOM 988 C C . ALA A 1 136 ? -16.472 -1.930 12.973 1.00 97.44 136 ALA A C 1
ATOM 990 O O . ALA A 1 136 ? -16.428 -2.809 13.836 1.00 97.44 136 ALA A O 1
ATOM 991 N N . ASP A 1 137 ? -17.386 -1.936 12.004 1.00 97.31 137 ASP A N 1
ATOM 992 C CA . ASP A 1 137 ? -18.343 -3.026 11.797 1.00 97.31 137 A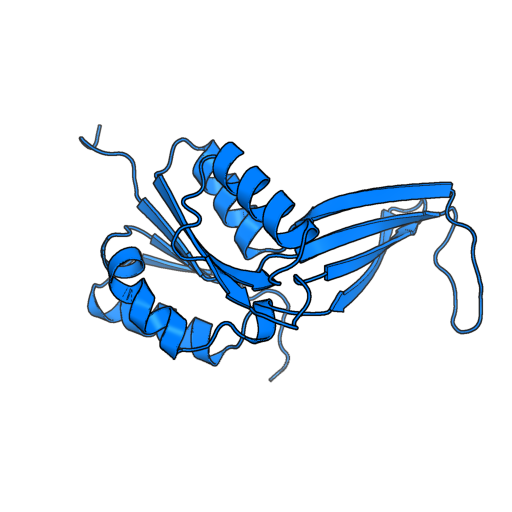SP A CA 1
ATOM 993 C C . ASP A 1 137 ? -17.685 -4.211 11.076 1.00 97.31 137 ASP A C 1
ATOM 995 O O . ASP A 1 137 ? -18.002 -5.379 11.331 1.00 97.31 137 ASP A O 1
ATOM 999 N N . VAL A 1 138 ? -16.738 -3.904 10.181 1.00 98.25 138 VAL A N 1
ATOM 1000 C CA . VAL A 1 138 ? -15.988 -4.876 9.381 1.00 98.25 138 VAL A CA 1
ATOM 1001 C C . VAL A 1 138 ? -14.494 -4.560 9.423 1.00 98.25 138 VAL A C 1
ATOM 1003 O O . VAL A 1 138 ? -14.078 -3.429 9.182 1.00 98.25 138 VAL A O 1
ATOM 1006 N N . LEU A 1 139 ? -13.679 -5.587 9.663 1.00 98.69 139 LEU A N 1
ATOM 1007 C CA . LEU A 1 139 ? -12.243 -5.573 9.407 1.00 98.69 139 LEU A CA 1
ATOM 1008 C C . LEU A 1 139 ? -11.961 -6.307 8.096 1.00 98.69 139 LEU A C 1
ATOM 1010 O O . LEU A 1 139 ? -12.309 -7.481 7.948 1.00 98.69 139 LEU A O 1
ATOM 1014 N N . LEU A 1 140 ? -11.252 -5.650 7.187 1.00 98.56 140 LEU A N 1
ATOM 1015 C CA . LEU A 1 140 ? -10.759 -6.239 5.954 1.00 98.56 140 LEU A CA 1
ATOM 1016 C C . LEU A 1 140 ? -9.226 -6.341 5.983 1.00 98.56 140 LEU A C 1
ATOM 1018 O O . LEU A 1 140 ? -8.537 -5.382 6.328 1.00 98.56 140 LEU A O 1
ATOM 1022 N N . VAL A 1 141 ? -8.684 -7.499 5.595 1.00 98.38 141 VAL A N 1
ATOM 1023 C CA . VAL A 1 141 ? -7.229 -7.743 5.532 1.00 98.38 141 VAL A CA 1
ATOM 1024 C C . VAL A 1 141 ? -6.805 -8.466 4.255 1.00 98.38 141 VAL A C 1
ATOM 1026 O O . VAL A 1 141 ? -7.590 -9.205 3.654 1.00 98.38 141 VAL A O 1
ATOM 1029 N N . GLN A 1 142 ? -5.539 -8.290 3.864 1.00 97.44 142 GLN A N 1
ATOM 1030 C CA . GLN A 1 142 ? -4.883 -9.021 2.767 1.00 97.44 142 GLN A CA 1
ATOM 1031 C C . GLN A 1 142 ? -3.474 -9.484 3.173 1.00 97.44 142 GLN A C 1
ATOM 1033 O O . GLN A 1 142 ? -3.044 -9.255 4.302 1.00 97.44 142 GLN A O 1
ATOM 1038 N N . PHE A 1 143 ? -2.739 -10.154 2.278 1.00 96.12 143 PHE A N 1
ATOM 1039 C CA . PHE A 1 143 ? -1.432 -10.763 2.580 1.00 96.12 143 PHE A CA 1
ATOM 1040 C C . PHE A 1 143 ? -0.231 -10.004 1.993 1.00 96.12 143 PHE A C 1
ATOM 1042 O O . PHE A 1 143 ? 0.828 -10.597 1.778 1.00 96.12 143 PHE A O 1
ATOM 1049 N N . GLU A 1 144 ? -0.359 -8.699 1.749 1.00 95.44 144 GLU A N 1
ATOM 1050 C CA . GLU A 1 144 ? 0.745 -7.831 1.290 1.00 95.44 144 GLU A CA 1
ATOM 1051 C C . GLU A 1 144 ? 1.491 -7.109 2.430 1.00 95.44 144 GLU A C 1
ATOM 1053 O O . GLU A 1 144 ? 2.472 -6.417 2.180 1.00 95.44 144 GLU A O 1
ATOM 1058 N N . ILE A 1 145 ? 1.081 -7.327 3.681 1.00 97.12 145 ILE A N 1
ATOM 1059 C CA . ILE A 1 145 ? 1.800 -6.918 4.900 1.00 97.12 145 ILE A CA 1
ATOM 1060 C C . ILE A 1 145 ? 2.295 -8.167 5.664 1.00 97.12 145 ILE A C 1
ATOM 1062 O O . ILE A 1 145 ? 1.910 -9.295 5.316 1.00 97.12 145 ILE A O 1
ATOM 1066 N N . PRO A 1 146 ? 3.167 -8.040 6.684 1.00 96.56 146 PRO A N 1
ATOM 1067 C CA . PRO A 1 146 ? 3.581 -9.167 7.515 1.00 96.56 146 PRO A CA 1
ATOM 1068 C C . PRO A 1 146 ? 2.393 -9.945 8.097 1.00 96.56 146 PRO A C 1
ATOM 1070 O O . PRO A 1 146 ? 1.451 -9.374 8.646 1.00 96.56 146 PRO A O 1
ATOM 1073 N N . LEU A 1 147 ? 2.450 -11.282 8.040 1.00 94.69 147 LEU A N 1
ATOM 1074 C CA . LEU A 1 147 ? 1.384 -12.135 8.588 1.00 94.69 147 LEU A CA 1
ATOM 1075 C C . LEU A 1 147 ? 1.210 -11.964 10.102 1.00 94.69 147 LEU A C 1
ATOM 1077 O O . LEU A 1 147 ? 0.127 -12.222 10.624 1.00 94.69 147 LEU A O 1
ATOM 1081 N N . SER A 1 148 ? 2.249 -11.515 10.808 1.00 95.44 148 SER A N 1
ATOM 1082 C CA . SER A 1 148 ? 2.168 -11.135 12.219 1.00 95.44 148 SER A CA 1
ATOM 1083 C C . SER A 1 148 ? 1.181 -9.984 12.438 1.00 95.44 148 SER A C 1
ATOM 1085 O O . SER A 1 148 ? 0.357 -10.073 13.347 1.00 95.44 148 SER A O 1
ATOM 1087 N N . ALA A 1 149 ? 1.197 -8.959 11.581 1.00 97.69 149 ALA A N 1
ATOM 1088 C CA . ALA A 1 149 ? 0.240 -7.856 11.621 1.00 97.69 149 ALA A CA 1
ATOM 1089 C C . ALA A 1 149 ? -1.174 -8.307 11.244 1.00 97.69 149 ALA A C 1
ATOM 1091 O O . ALA A 1 149 ? -2.115 -8.016 11.978 1.00 97.69 149 ALA A O 1
ATOM 1092 N N . VAL A 1 150 ? -1.323 -9.103 10.177 1.00 97.81 150 VAL A N 1
ATOM 1093 C CA . VAL A 1 150 ? -2.627 -9.683 9.794 1.00 97.81 150 VAL A CA 1
ATOM 1094 C C . VAL A 1 150 ? -3.227 -10.482 10.954 1.00 97.81 150 VAL A C 1
ATOM 1096 O O . VAL A 1 150 ? -4.388 -10.303 11.318 1.00 97.81 150 VAL A O 1
ATOM 1099 N N . THR A 1 151 ? -2.419 -11.339 11.580 1.00 97.00 151 THR A N 1
ATOM 1100 C CA . THR A 1 151 ? -2.839 -12.163 12.719 1.00 97.00 151 THR A CA 1
ATOM 1101 C C . THR A 1 151 ? -3.251 -11.299 13.907 1.00 97.00 151 THR A C 1
ATOM 1103 O O . THR A 1 151 ? -4.256 -11.590 14.558 1.00 97.00 151 THR A O 1
ATOM 1106 N N . GLU A 1 152 ? -2.503 -10.237 14.204 1.00 98.38 152 GLU A N 1
ATOM 1107 C CA . GLU A 1 152 ? -2.838 -9.345 15.312 1.00 98.38 152 GLU A CA 1
ATOM 1108 C C . GLU A 1 152 ? -4.126 -8.559 15.042 1.00 98.38 152 GLU A C 1
ATOM 1110 O O . GLU A 1 152 ? -4.971 -8.472 15.933 1.00 98.38 152 GLU A O 1
ATOM 1115 N N . ALA A 1 153 ? -4.345 -8.091 13.811 1.00 98.44 153 ALA A N 1
ATOM 1116 C CA . ALA A 1 153 ? -5.567 -7.383 13.432 1.00 98.44 153 ALA A CA 1
ATOM 1117 C C . ALA A 1 153 ? -6.793 -8.289 13.620 1.00 98.44 153 ALA A C 1
ATOM 1119 O O . ALA A 1 153 ? -7.771 -7.908 14.267 1.00 98.44 153 ALA A O 1
ATOM 1120 N N . LEU A 1 154 ? -6.695 -9.545 13.168 1.00 98.31 154 LEU A N 1
ATOM 1121 C CA . LEU A 1 154 ? -7.728 -10.562 13.373 1.00 98.31 154 LEU A CA 1
ATOM 1122 C C . LEU A 1 154 ? -7.975 -10.854 14.863 1.00 98.31 154 LEU A C 1
ATOM 1124 O O . LEU A 1 154 ? -9.123 -11.032 15.271 1.00 98.31 154 LEU A O 1
ATOM 1128 N N . ARG A 1 155 ? -6.935 -10.866 15.710 1.00 98.06 155 ARG A N 1
ATOM 1129 C CA . ARG A 1 155 ? -7.093 -11.023 17.170 1.00 98.06 155 ARG A CA 1
ATOM 1130 C C . ARG A 1 155 ? -7.789 -9.830 17.816 1.00 98.06 155 ARG A C 1
ATOM 1132 O O . ARG A 1 155 ? -8.580 -10.027 18.740 1.00 98.06 155 ARG A O 1
ATOM 1139 N N . VAL A 1 156 ? -7.476 -8.606 17.392 1.00 98.00 156 VAL A N 1
ATOM 1140 C CA . VAL A 1 156 ? -8.153 -7.392 17.874 1.00 98.00 156 VAL A CA 1
ATOM 1141 C C . VAL A 1 156 ? -9.634 -7.437 17.491 1.00 98.00 156 VAL A C 1
ATOM 1143 O O . VAL A 1 156 ? -10.482 -7.306 18.374 1.00 98.00 156 VAL A O 1
ATOM 1146 N N . ALA A 1 157 ? -9.948 -7.738 16.229 1.00 97.88 157 ALA A N 1
ATOM 1147 C CA . ALA A 1 157 ? -11.323 -7.868 15.745 1.00 97.88 157 ALA A CA 1
ATOM 1148 C C . ALA A 1 157 ? -12.110 -8.968 16.480 1.00 97.88 157 ALA A C 1
ATOM 1150 O O . ALA A 1 157 ? -13.225 -8.735 16.954 1.00 97.88 157 ALA A O 1
ATOM 1151 N N . ASN A 1 158 ? -11.506 -10.147 16.666 1.00 97.06 158 ASN A N 1
ATOM 1152 C CA . ASN A 1 158 ? -12.149 -11.274 17.344 1.00 97.06 158 ASN A CA 1
ATOM 1153 C C . ASN A 1 158 ? -12.535 -10.946 18.799 1.00 97.06 158 ASN A C 1
ATOM 1155 O O . ASN A 1 158 ? -13.596 -11.356 19.266 1.00 97.06 158 ASN A O 1
ATOM 1159 N N . ARG A 1 159 ? -11.722 -10.149 19.514 1.00 94.12 159 ARG A N 1
ATOM 1160 C CA . ARG A 1 159 ? -12.020 -9.723 20.897 1.00 94.12 159 ARG A CA 1
ATOM 1161 C C . ARG A 1 159 ? -13.312 -8.906 21.016 1.00 94.12 159 ARG A C 1
ATOM 1163 O O . ARG A 1 159 ? -13.944 -8.946 22.069 1.00 94.12 159 ARG A O 1
ATOM 1170 N N . LYS A 1 160 ? -13.713 -8.194 19.959 1.00 93.00 160 LYS A N 1
ATOM 1171 C CA . LYS A 1 160 ? -14.956 -7.405 19.898 1.00 93.00 160 LYS A CA 1
ATOM 1172 C C . LYS A 1 160 ? -16.040 -8.027 19.012 1.00 93.00 160 LYS A C 1
ATOM 1174 O O . LYS A 1 160 ? -17.117 -7.454 18.912 1.00 93.00 160 LYS A O 1
ATOM 1179 N N . ARG A 1 161 ? -15.793 -9.217 18.445 1.00 94.94 161 ARG A N 1
ATOM 1180 C CA . ARG A 1 161 ? -16.690 -9.922 17.506 1.00 94.94 161 ARG A CA 1
ATOM 1181 C C . ARG A 1 161 ? -17.015 -9.106 16.249 1.00 94.94 161 ARG A C 1
ATOM 1183 O O . ARG A 1 161 ? -18.134 -9.158 15.750 1.00 94.94 161 ARG A O 1
ATOM 1190 N N . ILE A 1 162 ? -16.026 -8.370 15.752 1.00 97.81 162 ILE A N 1
ATOM 1191 C CA . ILE A 1 162 ? -16.119 -7.630 14.490 1.00 97.81 162 ILE A CA 1
ATOM 1192 C C . ILE A 1 162 ? -16.130 -8.627 13.328 1.00 97.81 162 ILE A C 1
ATOM 1194 O O . ILE A 1 162 ? -15.434 -9.646 13.384 1.00 97.81 162 ILE A O 1
ATOM 1198 N N . VAL A 1 163 ? -16.906 -8.346 12.279 1.00 98.12 163 VAL A N 1
ATOM 1199 C CA . VAL A 1 163 ? -16.930 -9.184 11.073 1.00 98.12 163 VAL A CA 1
ATOM 1200 C C . VAL A 1 163 ? -15.580 -9.082 10.371 1.00 98.12 163 VAL A C 1
ATOM 1202 O O . VAL A 1 163 ? -15.104 -7.988 10.092 1.00 98.12 163 VAL A O 1
ATOM 1205 N N . THR A 1 164 ? -14.948 -10.215 10.069 1.00 98.31 164 THR A N 1
ATOM 1206 C CA . THR A 1 164 ? -13.647 -10.238 9.391 1.00 98.31 164 THR A CA 1
ATOM 1207 C C . THR A 1 164 ? -13.777 -10.750 7.961 1.00 98.31 164 THR A C 1
ATOM 1209 O O . THR A 1 164 ? -14.349 -11.810 7.708 1.00 98.31 164 THR A O 1
ATOM 1212 N N . VAL A 1 165 ? -13.209 -10.002 7.015 1.00 98.12 165 VAL A N 1
ATOM 1213 C CA . VAL A 1 165 ? -13.082 -10.388 5.607 1.00 98.12 165 VAL A CA 1
ATOM 1214 C C . VAL A 1 165 ? -11.602 -10.527 5.283 1.00 98.12 165 VAL A C 1
ATOM 1216 O O . VAL A 1 165 ? -10.837 -9.566 5.349 1.00 98.12 165 VAL A O 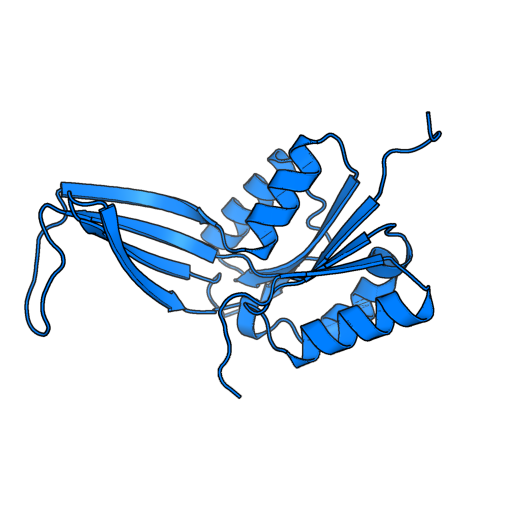1
ATOM 1219 N N . VAL A 1 166 ? -11.189 -11.739 4.925 1.00 97.81 166 VAL A N 1
ATOM 1220 C CA . VAL A 1 166 ? -9.808 -12.030 4.534 1.00 97.81 166 VAL A CA 1
ATOM 1221 C C . VAL A 1 166 ? -9.760 -12.200 3.024 1.00 97.81 166 VAL A C 1
ATOM 1223 O O . VAL A 1 166 ? -10.403 -13.097 2.484 1.00 97.81 166 VAL A O 1
ATOM 1226 N N . ASN A 1 167 ? -8.974 -11.364 2.350 1.00 96.88 167 ASN A N 1
ATOM 1227 C CA . ASN A 1 167 ? -8.569 -11.586 0.968 1.00 96.88 167 ASN A CA 1
ATOM 1228 C C . ASN A 1 167 ? -7.196 -12.284 0.968 1.00 96.88 167 ASN A C 1
ATOM 1230 O O . ASN A 1 167 ? -6.190 -11.607 1.187 1.00 96.88 167 ASN A O 1
ATOM 1234 N N . PRO A 1 168 ? -7.107 -13.608 0.744 1.00 93.12 168 PRO A N 1
ATOM 1235 C CA . PRO A 1 168 ? -5.851 -14.351 0.827 1.00 93.12 168 PRO A CA 1
ATOM 1236 C C . PRO A 1 168 ? -4.964 -14.124 -0.413 1.00 93.12 168 PRO A C 1
ATOM 1238 O O . PRO A 1 168 ? -4.669 -15.048 -1.171 1.00 93.12 168 PRO A O 1
ATOM 1241 N N . SER A 1 169 ? -4.563 -12.873 -0.641 1.00 90.44 169 SER A N 1
ATOM 1242 C CA . SER A 1 169 ? -3.826 -12.421 -1.818 1.00 90.44 169 SER A CA 1
ATOM 1243 C C . SER A 1 169 ? -2.648 -11.513 -1.424 1.00 90.44 169 SER A C 1
ATOM 1245 O O . SER A 1 169 ? -2.855 -10.580 -0.641 1.00 90.44 169 SER A O 1
ATOM 1247 N N . PRO A 1 170 ? -1.436 -11.739 -1.975 1.00 87.62 170 PRO A N 1
ATOM 1248 C CA . PRO A 1 170 ? -1.068 -12.859 -2.848 1.00 87.62 170 PRO A CA 1
ATOM 1249 C C . PRO A 1 170 ? -1.142 -14.207 -2.119 1.00 87.62 170 PRO A C 1
ATOM 1251 O O . PRO A 1 170 ? -1.023 -14.272 -0.893 1.00 87.62 170 PRO A O 1
ATOM 1254 N N . PHE A 1 171 ? -1.340 -15.286 -2.882 1.00 82.75 171 PHE A N 1
ATOM 1255 C CA . PHE A 1 171 ? -1.266 -16.631 -2.321 1.00 82.75 171 PHE A CA 1
ATOM 1256 C C . PHE A 1 171 ? 0.141 -16.853 -1.763 1.00 82.75 171 PHE A C 1
ATOM 1258 O O . PHE A 1 171 ? 1.134 -16.665 -2.464 1.00 82.75 171 PHE A O 1
ATOM 1265 N N . ARG A 1 172 ? 0.223 -17.252 -0.495 1.00 73.50 172 ARG A N 1
ATOM 1266 C CA . ARG A 1 172 ? 1.476 -17.659 0.134 1.00 73.50 172 ARG A CA 1
ATOM 1267 C C . ARG A 1 172 ? 1.431 -19.174 0.267 1.00 73.50 172 ARG A C 1
ATOM 1269 O O . ARG A 1 172 ? 0.664 -19.686 1.078 1.00 73.50 172 ARG A O 1
ATOM 1276 N N . ALA A 1 173 ? 2.213 -19.873 -0.554 1.00 61.97 173 ALA A N 1
ATOM 1277 C CA . ALA A 1 173 ? 2.440 -21.297 -0.357 1.00 61.97 173 ALA A CA 1
ATOM 1278 C C . ALA A 1 173 ? 3.190 -21.458 0.972 1.00 61.97 173 ALA A C 1
ATOM 1280 O O . ALA A 1 173 ? 4.306 -20.959 1.112 1.00 61.97 173 ALA A O 1
ATOM 1281 N N . THR A 1 174 ? 2.522 -22.044 1.962 1.00 52.72 174 THR A N 1
ATOM 1282 C CA . THR A 1 174 ? 3.141 -22.486 3.219 1.00 52.72 174 THR A CA 1
ATOM 1283 C C . THR A 1 174 ? 4.123 -23.611 2.971 1.00 52.72 174 THR A C 1
ATOM 1285 O O . THR A 1 174 ? 3.750 -24.507 2.177 1.00 52.72 174 THR A O 1
#

Secondary structure (DSSP, 8-state):
--SS--EEEEE---EEEEEEEESSPPPTT-----SEEEEEEE-HHHHHHHHHHTTT-EEEEEEEEESSHHHHHHHHHHHHTTEEEEEEEEETTSPPEEEEEEEETTS-EEEEEE-GGGGG--HHHHHHTHHHHHT-SEEEEESSS-HHHHHHHHHHHHHHT-EEEEE--S----

pLDDT: mean 95.63, std 7.22, range [51.44, 98.81]

Radius of gyration: 17.19 Å; Cα contacts (8 Å, |Δi|>4): 406; chains: 1; bounding box: 50×36×49 Å

Solvent-accessible surface area (backbone atoms only — not comparable to full-atom values): 9069 Å² total; per-residue (Å²): 126,76,98,59,69,60,31,36,22,28,46,26,18,39,20,40,33,40,38,35,35,21,84,58,77,68,57,95,95,59,87,71,78,63,79,45,78,49,81,44,87,34,38,68,28,45,50,52,38,42,60,45,15,74,69,70,30,49,25,38,38,32,31,20,27,8,68,42,74,66,28,52,53,46,54,53,50,42,46,74,48,53,30,41,58,90,47,45,45,72,33,75,100,33,54,41,9,31,32,45,33,40,35,22,77,87,68,51,72,50,79,48,76,47,53,45,16,11,64,68,35,38,43,64,59,45,57,73,44,36,66,61,47,67,70,20,57,30,40,37,37,43,50,60,32,37,66,61,21,50,52,43,46,52,52,54,28,55,77,72,68,35,48,76,45,78,46,78,43,64,78,73,88,126